Protein AF-A0A6A6NZG0-F1 (afdb_monomer_lite)

Radius of gyration: 42.15 Å; chains: 1; bounding box: 123×70×92 Å

Secondary structure (DSSP, 8-state):
----------------PPP-------------------------GGG--EEE-TTS-EEE-------PPPHHHHHHHHHHHHHHHHHHHHHHHHHHHHHHHHHHHHHHHH-SS--HHHHHHHHHHHHHHHHHHHHHHHHHHHHHHHHHHHHHHHHHHHH--

pLDDT: mean 71.04, std 19.5, range [36.81, 98.25]

Structure (mmCIF, N/CA/C/O backbone):
data_AF-A0A6A6NZG0-F1
#
_entry.id   AF-A0A6A6NZG0-F1
#
loop_
_atom_site.group_PDB
_atom_site.id
_atom_site.type_symbol
_atom_site.label_atom_id
_atom_site.label_alt_id
_atom_site.label_comp_id
_atom_site.label_asym_id
_atom_site.label_entity_id
_atom_site.label_seq_id
_atom_site.pdbx_PDB_ins_code
_atom_site.Cartn_x
_atom_site.Cartn_y
_atom_site.Cartn_z
_atom_site.occupancy
_atom_site.B_iso_or_equiv
_atom_site.auth_seq_id
_atom_site.auth_comp_id
_atom_site.auth_asym_id
_atom_site.auth_atom_id
_atom_site.pdbx_PDB_model_num
ATOM 1 N N . MET A 1 1 ? 62.569 22.334 10.917 1.00 42.88 1 MET A N 1
ATOM 2 C CA . MET A 1 1 ? 61.775 21.136 11.258 1.00 42.88 1 MET A CA 1
ATOM 3 C C . MET A 1 1 ? 61.011 21.430 12.536 1.00 42.88 1 MET A C 1
ATOM 5 O O . MET A 1 1 ? 61.640 21.550 13.576 1.00 42.88 1 MET A O 1
ATOM 9 N N . ALA A 1 2 ? 59.699 21.640 12.446 1.00 41.56 2 ALA A N 1
ATOM 10 C CA . ALA A 1 2 ? 58.832 21.886 13.596 1.00 41.56 2 ALA A CA 1
ATOM 11 C C . ALA A 1 2 ? 57.784 20.769 13.641 1.00 41.56 2 ALA A C 1
ATOM 13 O O . ALA A 1 2 ? 57.005 20.613 12.704 1.00 41.56 2 ALA A O 1
ATOM 14 N N . SER A 1 3 ? 57.841 19.960 14.697 1.00 42.09 3 SER A N 1
ATOM 15 C CA . SER A 1 3 ? 56.864 18.924 15.022 1.00 42.09 3 SER A CA 1
ATOM 16 C C . SER A 1 3 ? 55.848 19.530 15.984 1.00 42.09 3 SER A C 1
ATOM 18 O O . SER A 1 3 ? 56.230 20.003 17.054 1.00 42.09 3 SER A O 1
ATOM 20 N N . ALA A 1 4 ? 54.575 19.544 15.591 1.00 47.50 4 ALA A N 1
ATOM 21 C CA . ALA A 1 4 ? 53.461 19.903 16.454 1.00 47.50 4 ALA A CA 1
ATOM 22 C C . ALA A 1 4 ? 52.505 18.710 16.541 1.00 47.50 4 ALA A C 1
ATOM 24 O O . ALA A 1 4 ? 51.790 18.367 15.601 1.00 47.50 4 ALA A O 1
ATOM 25 N N . THR A 1 5 ? 52.559 18.071 17.701 1.00 47.41 5 THR A N 1
ATOM 26 C CA . THR A 1 5 ? 51.659 17.039 18.205 1.00 47.41 5 THR A CA 1
ATOM 27 C C . THR A 1 5 ? 50.381 17.693 18.732 1.00 47.41 5 THR A C 1
ATOM 29 O O . THR A 1 5 ? 50.491 18.625 19.522 1.00 47.41 5 THR A O 1
ATOM 32 N N . ALA A 1 6 ? 49.205 17.180 18.349 1.00 45.47 6 ALA A N 1
ATOM 33 C CA . ALA A 1 6 ? 48.006 16.972 19.187 1.00 45.47 6 ALA A CA 1
ATOM 34 C C . ALA A 1 6 ? 46.708 17.072 18.366 1.00 45.47 6 ALA A C 1
ATOM 36 O O . ALA A 1 6 ? 46.438 18.068 17.704 1.00 45.47 6 ALA A O 1
ATOM 37 N N . GLY A 1 7 ? 45.872 16.039 18.475 1.00 36.81 7 GLY A N 1
ATOM 38 C CA . GLY A 1 7 ? 44.534 16.006 17.888 1.00 36.81 7 GLY A CA 1
ATOM 39 C C . GLY A 1 7 ? 43.791 14.705 18.185 1.00 36.81 7 GLY A C 1
ATOM 40 O O . GLY A 1 7 ? 43.240 14.096 17.278 1.00 36.81 7 GLY A O 1
ATOM 41 N N . ASN A 1 8 ? 43.815 14.240 19.439 1.00 46.81 8 ASN A N 1
ATOM 42 C CA . ASN A 1 8 ? 42.989 13.116 19.888 1.00 46.81 8 ASN A CA 1
ATOM 43 C C . ASN A 1 8 ? 41.610 13.641 20.299 1.00 46.81 8 ASN A C 1
ATOM 45 O O . ASN A 1 8 ? 41.475 14.303 21.324 1.00 46.81 8 ASN A O 1
ATOM 49 N N . GLY A 1 9 ? 40.585 13.326 19.510 1.00 42.88 9 GLY A N 1
ATOM 50 C CA . GLY A 1 9 ? 39.215 13.747 19.785 1.00 42.88 9 GLY A CA 1
ATOM 51 C C . GLY A 1 9 ? 38.188 12.924 19.019 1.00 42.88 9 GLY A C 1
ATOM 52 O O . GLY A 1 9 ? 37.448 13.468 18.212 1.00 42.88 9 GLY A O 1
ATOM 53 N N . SER A 1 10 ? 38.130 11.611 19.259 1.00 42.72 10 SER A N 1
ATOM 54 C CA . SER A 1 10 ? 37.017 10.778 18.783 1.00 42.72 10 SER A CA 1
ATOM 55 C C . SER A 1 10 ? 36.242 10.228 19.973 1.00 42.72 10 SER A C 1
ATOM 57 O O . SER A 1 10 ? 36.519 9.143 20.489 1.00 42.72 10 SER A O 1
ATOM 59 N N . ALA A 1 11 ? 35.262 11.016 20.414 1.00 50.97 11 ALA A N 1
ATOM 60 C CA . ALA A 1 11 ? 34.250 10.614 21.374 1.00 50.97 11 ALA A CA 1
ATOM 61 C C . ALA A 1 11 ? 33.495 9.380 20.852 1.00 50.97 11 ALA A C 1
ATOM 63 O O . ALA A 1 11 ? 32.843 9.409 19.805 1.00 50.97 11 ALA A O 1
ATOM 64 N N . ARG A 1 12 ? 33.597 8.283 21.606 1.00 46.69 12 ARG A N 1
ATOM 65 C CA . ARG A 1 12 ? 32.813 7.059 21.430 1.00 46.69 12 ARG A CA 1
ATOM 66 C C . ARG A 1 12 ? 31.338 7.404 21.653 1.00 46.69 12 ARG A C 1
ATOM 68 O O . ARG A 1 12 ? 30.916 7.608 22.787 1.00 46.69 12 ARG A O 1
ATOM 75 N N . ARG A 1 13 ? 30.557 7.503 20.574 1.00 51.75 13 ARG A N 1
ATOM 76 C CA . ARG A 1 13 ? 29.093 7.588 20.659 1.00 51.75 13 ARG A CA 1
ATOM 77 C C . ARG A 1 13 ? 28.555 6.242 21.130 1.00 51.75 13 ARG A C 1
ATOM 79 O O . ARG A 1 13 ? 28.762 5.223 20.477 1.00 51.75 13 ARG A O 1
ATOM 86 N N . GLY A 1 14 ? 27.908 6.276 22.291 1.00 43.06 14 GLY A N 1
ATOM 87 C CA . GLY A 1 14 ? 27.245 5.142 22.914 1.00 43.06 14 GLY A CA 1
ATOM 88 C C . GLY A 1 14 ? 26.173 4.542 22.011 1.00 43.06 14 GLY A C 1
ATOM 89 O O . GLY A 1 14 ? 25.340 5.250 21.444 1.00 43.06 14 GLY A O 1
ATOM 90 N N . ALA A 1 15 ? 26.206 3.218 21.906 1.00 43.62 15 ALA A N 1
ATOM 91 C CA . ALA A 1 15 ? 25.109 2.423 21.394 1.00 43.62 15 ALA A CA 1
ATOM 92 C C . ALA A 1 15 ? 23.969 2.452 22.424 1.00 43.62 15 ALA A C 1
ATOM 94 O O . ALA A 1 15 ? 24.097 1.899 23.515 1.00 43.62 15 ALA A O 1
ATOM 95 N N . TYR A 1 16 ? 22.858 3.103 22.086 1.00 42.53 16 TYR A N 1
ATOM 96 C CA . TYR A 1 16 ? 21.597 2.907 22.794 1.00 42.53 16 TYR A CA 1
ATOM 97 C C . TYR A 1 16 ? 20.982 1.589 22.313 1.00 42.53 16 TYR A C 1
ATOM 99 O O . TYR A 1 16 ? 20.458 1.504 21.206 1.00 42.53 16 TYR A O 1
ATOM 107 N N . ALA A 1 17 ? 21.065 0.555 23.147 1.00 46.59 17 ALA A N 1
ATOM 108 C CA . ALA A 1 17 ? 20.253 -0.648 23.016 1.00 46.59 17 ALA A CA 1
ATOM 109 C C . ALA A 1 17 ? 18.913 -0.421 23.746 1.00 46.59 17 ALA A C 1
ATOM 111 O O . ALA A 1 17 ? 18.938 -0.038 24.918 1.00 46.59 17 ALA A O 1
ATOM 112 N N . PRO A 1 18 ? 17.740 -0.644 23.125 1.00 53.59 18 PRO A N 1
ATOM 113 C CA . PRO A 1 18 ? 16.483 -0.589 23.858 1.00 53.59 18 PRO A CA 1
ATOM 114 C C . PRO A 1 18 ? 16.310 -1.855 24.711 1.00 53.59 18 PRO A C 1
ATOM 116 O O . PRO A 1 18 ? 16.220 -2.974 24.202 1.00 53.59 18 PRO A O 1
ATOM 119 N N . ALA A 1 19 ? 16.256 -1.661 26.029 1.00 48.78 19 ALA A N 1
ATOM 120 C CA . ALA A 1 19 ? 15.943 -2.691 27.008 1.00 48.78 19 ALA A CA 1
ATOM 121 C C . ALA A 1 19 ? 14.507 -3.212 26.810 1.00 48.78 19 ALA A C 1
ATOM 123 O O . ALA A 1 19 ? 13.537 -2.460 26.901 1.00 48.78 19 ALA A O 1
ATOM 124 N N . ARG A 1 20 ? 14.360 -4.523 26.585 1.00 46.22 20 ARG A N 1
ATOM 125 C CA . ARG A 1 20 ? 13.070 -5.218 26.675 1.00 46.22 20 ARG A CA 1
ATOM 126 C C . ARG A 1 20 ? 12.703 -5.363 28.151 1.00 46.22 20 ARG A C 1
ATOM 128 O O . ARG A 1 20 ? 13.179 -6.273 28.822 1.00 46.22 20 ARG A O 1
ATOM 135 N N . LYS A 1 21 ? 11.870 -4.462 28.670 1.00 43.97 21 LYS A N 1
ATOM 136 C CA . LYS A 1 21 ? 11.262 -4.619 29.996 1.00 43.97 21 LYS A CA 1
ATOM 137 C C . LYS A 1 21 ? 10.022 -5.503 29.852 1.00 43.97 21 LYS A C 1
ATOM 139 O O . LYS A 1 21 ? 8.970 -5.036 29.430 1.00 43.97 21 LYS A O 1
ATOM 144 N N . ALA A 1 22 ? 10.172 -6.788 30.165 1.00 50.25 22 ALA A N 1
ATOM 145 C CA . ALA A 1 22 ? 9.053 -7.694 30.387 1.00 50.25 22 ALA A CA 1
ATOM 146 C C . ALA A 1 22 ? 8.308 -7.236 31.651 1.00 50.25 22 ALA A C 1
ATOM 148 O O . ALA A 1 22 ? 8.770 -7.445 32.770 1.00 50.25 22 ALA A O 1
ATOM 149 N N . GLY A 1 23 ? 7.193 -6.533 31.463 1.00 39.12 23 GLY A N 1
ATOM 150 C CA . GLY A 1 23 ? 6.255 -6.206 32.528 1.00 39.12 23 GLY A CA 1
ATOM 151 C C . GLY A 1 23 ? 5.199 -7.296 32.617 1.00 39.12 23 GLY A C 1
ATOM 152 O O . GLY A 1 23 ? 4.221 -7.261 31.878 1.00 39.12 23 GLY A O 1
ATOM 153 N N . ILE A 1 24 ? 5.402 -8.256 33.515 1.00 50.59 24 ILE A N 1
ATOM 154 C CA . ILE A 1 24 ? 4.325 -9.104 34.028 1.00 50.59 24 ILE A CA 1
ATOM 155 C C . ILE A 1 24 ? 3.441 -8.172 34.861 1.00 50.59 24 ILE A C 1
ATOM 157 O O . ILE A 1 24 ? 3.807 -7.803 35.976 1.00 50.59 24 ILE A O 1
ATOM 161 N N . MET A 1 25 ? 2.322 -7.712 34.302 1.00 39.72 25 MET A N 1
ATOM 162 C CA . MET A 1 25 ? 1.296 -7.047 35.099 1.00 39.72 25 MET A CA 1
ATOM 163 C C . MET A 1 25 ? 0.379 -8.118 35.678 1.00 39.72 25 MET A C 1
ATOM 165 O O . MET A 1 25 ? -0.396 -8.746 34.962 1.00 39.72 25 MET A O 1
ATOM 169 N N . ASN A 1 26 ? 0.526 -8.323 36.988 1.00 45.94 26 ASN A N 1
ATOM 170 C CA . ASN A 1 26 ? -0.437 -8.994 37.849 1.00 45.94 26 ASN A CA 1
ATOM 171 C C . ASN A 1 26 ? -1.835 -8.405 37.616 1.00 45.94 26 ASN A C 1
ATOM 173 O O . ASN A 1 26 ? -2.053 -7.218 37.859 1.00 45.94 26 ASN A O 1
ATOM 177 N N . ALA A 1 27 ? -2.783 -9.239 37.196 1.00 43.69 27 ALA A N 1
ATOM 178 C CA . ALA A 1 27 ? -4.197 -8.943 37.369 1.00 43.69 27 ALA A CA 1
ATOM 179 C C . ALA A 1 27 ? -4.536 -9.099 38.864 1.00 43.69 27 ALA A C 1
ATOM 181 O O . ALA A 1 27 ? -4.195 -10.136 39.440 1.00 43.69 27 ALA A O 1
ATOM 182 N N . PRO A 1 28 ? -5.189 -8.130 39.528 1.00 53.28 28 PRO A N 1
ATOM 183 C CA . PRO A 1 28 ? -5.786 -8.402 40.823 1.00 53.28 28 PRO A CA 1
ATOM 184 C C . PRO A 1 28 ? -6.990 -9.326 40.608 1.00 53.28 28 PRO A C 1
ATOM 186 O O . PRO A 1 28 ? -7.997 -8.933 40.021 1.00 53.28 28 PRO A O 1
ATOM 189 N N . ALA A 1 29 ? -6.872 -10.569 41.071 1.00 49.28 29 ALA A N 1
ATOM 190 C CA . ALA A 1 29 ? -8.015 -11.448 41.255 1.00 49.28 29 ALA A CA 1
ATOM 191 C C . ALA A 1 29 ? -8.909 -10.833 42.340 1.00 49.28 29 ALA A C 1
ATOM 193 O O . ALA A 1 29 ? -8.598 -10.897 43.528 1.00 49.28 29 ALA A O 1
ATOM 194 N N . VAL A 1 30 ? -10.003 -10.195 41.928 1.00 50.69 30 VAL A N 1
ATOM 195 C CA . VAL A 1 30 ? -11.082 -9.817 42.841 1.00 50.69 30 VAL A CA 1
ATOM 196 C C . VAL A 1 30 ? -11.853 -11.097 43.145 1.00 50.69 30 VAL A C 1
ATOM 198 O O . VAL A 1 30 ? -12.758 -11.486 42.412 1.00 50.69 30 VAL A O 1
ATOM 201 N N . ALA A 1 31 ? -11.442 -11.791 44.204 1.00 52.47 31 ALA A N 1
ATOM 202 C CA . ALA A 1 31 ? -12.256 -12.819 44.828 1.00 52.47 31 ALA A CA 1
ATOM 203 C C . ALA A 1 31 ? -13.435 -12.116 45.518 1.00 52.47 31 ALA A C 1
ATOM 205 O O . ALA A 1 31 ? -13.300 -11.576 46.613 1.00 52.47 31 ALA A O 1
ATOM 206 N N . SER A 1 32 ? -14.574 -12.054 44.830 1.00 41.81 32 SER A N 1
ATOM 207 C CA . SER A 1 32 ? -15.851 -11.696 45.439 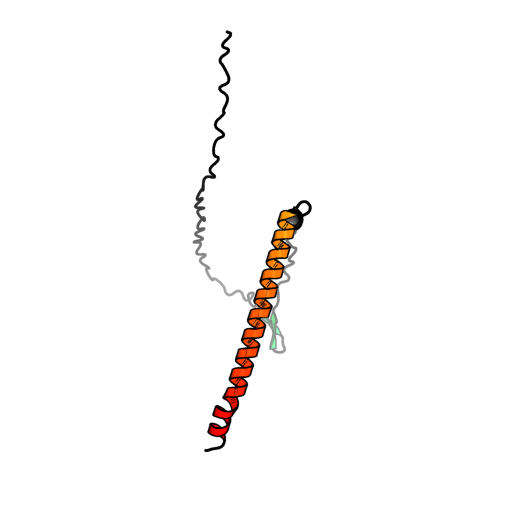1.00 41.81 32 SER A CA 1
ATOM 208 C C . SER A 1 32 ? -16.473 -12.986 45.956 1.00 41.81 32 SER A C 1
ATOM 210 O O . SER A 1 32 ? -17.154 -13.690 45.220 1.00 41.81 32 SER A O 1
ATOM 212 N N . ASP A 1 33 ? -16.160 -13.329 47.203 1.00 51.53 33 ASP A N 1
ATOM 213 C CA . ASP A 1 33 ? -16.825 -14.409 47.928 1.00 51.53 33 ASP A CA 1
ATOM 214 C C . ASP A 1 33 ? -17.768 -13.755 48.942 1.00 51.53 33 ASP A C 1
ATOM 216 O O . ASP A 1 33 ? -17.424 -13.470 50.088 1.00 51.53 33 ASP A O 1
ATOM 220 N N . GLY A 1 34 ? -18.936 -13.363 48.439 1.00 47.22 34 GLY A N 1
ATOM 221 C CA . GLY A 1 34 ? -20.019 -12.775 49.211 1.00 47.22 34 GLY A CA 1
ATOM 222 C C . GLY A 1 34 ? -21.265 -13.622 49.025 1.00 47.22 34 GLY A C 1
ATOM 223 O O . GLY A 1 34 ? -22.123 -13.287 48.215 1.00 47.22 34 GLY A O 1
ATOM 224 N N . ALA A 1 35 ? -21.353 -14.738 49.746 1.00 50.41 35 ALA A N 1
ATOM 225 C CA 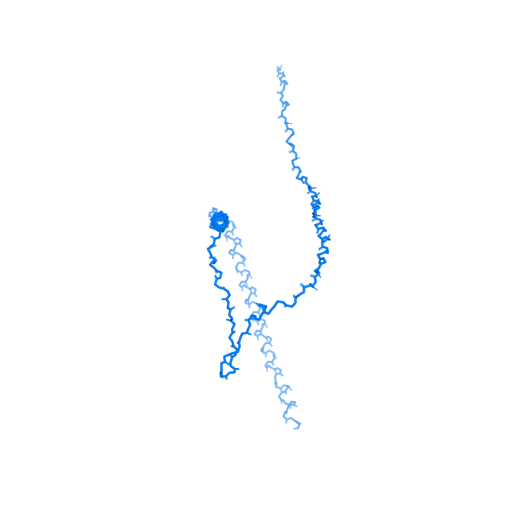. ALA A 1 35 ? -22.579 -15.517 49.829 1.00 50.41 35 ALA A CA 1
ATOM 226 C C . ALA A 1 35 ? -23.633 -14.699 50.594 1.00 50.41 35 ALA A C 1
ATOM 228 O O . ALA A 1 35 ? -23.635 -14.648 51.823 1.00 50.41 35 ALA A O 1
ATOM 229 N N . ALA A 1 36 ? -24.510 -14.015 49.859 1.00 54.28 36 ALA A N 1
ATOM 230 C CA . ALA A 1 36 ? -25.696 -13.392 50.423 1.00 54.28 36 ALA A CA 1
ATOM 231 C C . ALA A 1 36 ? -26.740 -14.485 50.687 1.00 54.28 36 ALA A C 1
ATOM 233 O O . ALA A 1 36 ? -27.401 -14.974 49.771 1.00 54.28 36 ALA A O 1
ATOM 234 N N . THR A 1 37 ? -26.868 -14.896 51.946 1.00 49.16 37 THR A N 1
ATOM 235 C CA . THR A 1 37 ? -27.955 -15.767 52.395 1.00 49.16 37 THR A CA 1
ATOM 236 C C . THR A 1 37 ? -29.265 -14.986 52.313 1.00 49.16 37 THR A C 1
ATOM 238 O O . THR A 1 37 ? -29.526 -14.119 53.145 1.00 49.16 37 THR A O 1
ATOM 241 N N . VAL A 1 38 ? -30.085 -15.267 51.300 1.00 44.62 38 VAL A N 1
ATOM 242 C CA . VAL A 1 38 ? -31.449 -14.734 51.212 1.00 44.62 38 VAL A CA 1
ATOM 243 C C . VAL A 1 38 ? -32.331 -15.571 52.132 1.00 44.62 38 VAL A C 1
ATOM 245 O O . VAL A 1 38 ? -32.646 -16.724 51.839 1.00 44.62 38 VAL A O 1
ATOM 248 N N . ILE A 1 39 ? -32.692 -15.002 53.280 1.00 46.50 39 ILE A N 1
ATOM 249 C CA . ILE A 1 39 ? -33.742 -15.540 54.143 1.00 46.50 39 ILE A CA 1
ATOM 250 C C . ILE A 1 39 ? -35.070 -15.150 53.488 1.00 46.50 39 ILE A C 1
ATOM 252 O O . ILE A 1 39 ? -35.472 -13.992 53.549 1.00 46.50 39 ILE A O 1
ATOM 256 N N . LEU A 1 40 ? -35.722 -16.106 52.824 1.00 46.25 40 LEU A N 1
ATOM 257 C CA . LEU A 1 40 ? -37.082 -15.942 52.312 1.00 46.25 40 LEU A CA 1
ATOM 258 C C . LEU A 1 40 ? -38.052 -16.084 53.485 1.00 46.25 40 LEU A C 1
ATOM 260 O O . LEU A 1 40 ? -38.450 -17.190 53.848 1.00 46.25 40 LEU A O 1
ATOM 264 N N . THR A 1 41 ? -38.400 -14.963 54.105 1.00 47.59 41 THR A N 1
ATOM 265 C CA . THR A 1 41 ? -39.572 -14.886 54.976 1.00 47.59 41 THR A CA 1
ATOM 266 C C . THR A 1 41 ? -40.580 -13.941 54.355 1.00 47.59 41 THR A C 1
ATOM 268 O O . THR A 1 41 ? -40.290 -12.757 54.217 1.00 47.59 41 THR A O 1
ATOM 271 N N . ASN A 1 42 ? -41.758 -14.514 54.113 1.00 41.41 42 ASN A N 1
ATOM 272 C CA . ASN A 1 42 ? -43.041 -13.912 53.768 1.00 41.41 42 ASN A CA 1
ATOM 273 C C . ASN A 1 42 ? -43.310 -13.727 52.270 1.00 41.41 42 ASN A C 1
ATOM 275 O O . ASN A 1 42 ? -42.578 -13.072 51.539 1.00 41.41 42 ASN A O 1
ATOM 279 N N . GLU A 1 43 ? -44.384 -14.393 51.849 1.00 51.47 43 GLU A N 1
ATOM 280 C CA . GLU A 1 43 ? -45.060 -14.252 50.568 1.00 51.47 43 GLU A CA 1
ATOM 281 C C . GLU A 1 43 ? -45.712 -12.863 50.533 1.00 51.47 43 GLU A C 1
ATOM 283 O O . GLU A 1 43 ? -46.805 -12.679 51.067 1.00 51.47 43 GLU A O 1
ATOM 288 N N . ASP A 1 44 ? -45.028 -11.880 49.951 1.00 51.44 44 ASP A N 1
ATOM 289 C CA . ASP A 1 44 ? -45.633 -10.590 49.630 1.00 51.44 44 ASP A CA 1
ATOM 290 C C . ASP A 1 44 ? -46.358 -10.725 48.278 1.00 51.44 44 ASP A C 1
ATOM 292 O O . ASP A 1 44 ? -45.759 -11.034 47.245 1.00 51.44 44 ASP A O 1
ATOM 296 N N . GLU A 1 45 ? -47.674 -10.504 48.275 1.00 54.75 45 GLU A N 1
ATOM 297 C CA . GLU A 1 45 ? -48.542 -10.540 47.083 1.00 54.75 45 GLU A CA 1
ATOM 298 C C . GLU A 1 45 ? -48.184 -9.460 46.032 1.00 54.75 45 GLU A C 1
ATOM 300 O O . GLU A 1 45 ? -48.749 -9.442 44.936 1.00 54.75 45 GLU A O 1
ATOM 305 N N . ASP A 1 46 ? -47.202 -8.605 46.329 1.00 55.66 46 ASP A N 1
ATOM 306 C CA . ASP A 1 46 ? -46.760 -7.470 45.516 1.00 55.66 46 ASP A CA 1
ATOM 307 C C . ASP A 1 46 ? -45.692 -7.825 44.455 1.00 55.66 46 ASP A C 1
ATOM 309 O O . ASP A 1 46 ? -45.373 -6.998 43.599 1.00 55.66 46 ASP A O 1
ATOM 313 N N . ASP A 1 47 ? -45.180 -9.063 44.431 1.00 53.38 47 ASP A N 1
ATOM 314 C CA . ASP A 1 47 ? -44.212 -9.536 43.420 1.00 53.38 47 ASP A CA 1
ATOM 315 C C . ASP A 1 47 ? -44.865 -10.001 42.096 1.00 53.38 47 ASP A C 1
ATOM 317 O O . ASP A 1 47 ? -44.191 -10.488 41.176 1.00 53.38 47 ASP A O 1
ATOM 321 N N . GLN A 1 48 ? -46.186 -9.844 41.938 1.00 58.47 48 GLN A N 1
ATOM 322 C CA . GLN A 1 48 ? -46.881 -10.149 40.683 1.00 58.47 48 GLN A CA 1
ATOM 323 C C . GLN A 1 48 ? -46.634 -9.064 39.624 1.00 58.47 48 GLN A C 1
ATOM 325 O O . GLN A 1 48 ? -47.493 -8.249 39.301 1.00 58.47 48 GLN A O 1
ATOM 330 N N . LEU A 1 49 ? -45.462 -9.139 38.984 1.00 62.75 49 LEU A N 1
ATOM 331 C CA . LEU A 1 49 ? -45.042 -8.322 37.834 1.00 62.75 49 LEU A CA 1
ATOM 332 C C . LEU A 1 49 ? -46.011 -8.390 36.632 1.00 62.75 49 LEU A C 1
ATOM 334 O O . LEU A 1 49 ? -45.898 -7.619 35.675 1.00 62.75 49 LEU A O 1
ATOM 338 N N . VAL A 1 50 ? -46.933 -9.354 36.644 1.00 67.38 50 VAL A N 1
ATOM 339 C CA . VAL A 1 50 ? -47.869 -9.644 35.564 1.00 67.38 50 VAL A CA 1
ATOM 340 C C . VAL A 1 50 ? -49.273 -9.799 36.143 1.00 67.38 50 VAL A C 1
ATOM 342 O O . VAL A 1 50 ? -49.568 -10.800 36.792 1.00 67.38 50 VAL A O 1
ATOM 345 N N . SER A 1 51 ? -50.162 -8.848 35.859 1.00 74.75 51 SER A N 1
ATOM 346 C CA . SER A 1 51 ? -51.578 -8.930 36.228 1.00 74.75 51 SER A CA 1
ATOM 347 C C . SER A 1 51 ? -52.425 -9.402 35.042 1.00 74.75 51 SER A C 1
ATOM 349 O O . SER A 1 51 ? -52.053 -9.242 33.873 1.00 74.75 51 SER A O 1
ATOM 351 N N . ARG A 1 52 ? -53.568 -10.040 35.321 1.00 77.75 52 ARG A N 1
ATOM 352 C CA . ARG A 1 52 ? -54.494 -10.546 34.296 1.00 77.75 52 ARG A CA 1
ATOM 353 C C . ARG A 1 52 ? -55.719 -9.638 34.219 1.00 77.75 52 ARG A C 1
ATOM 355 O O . ARG A 1 52 ? -56.386 -9.428 35.225 1.00 77.75 52 ARG A O 1
ATOM 362 N N . ASP A 1 53 ? -56.016 -9.106 33.033 1.00 76.44 53 ASP A N 1
ATOM 363 C CA . ASP A 1 53 ? -57.225 -8.309 32.812 1.00 76.44 53 ASP A CA 1
ATOM 364 C C . ASP A 1 53 ? -58.494 -9.183 32.907 1.00 76.44 53 ASP A C 1
ATOM 366 O O . ASP A 1 53 ? -58.440 -10.413 32.823 1.00 76.44 53 ASP A O 1
ATOM 370 N N . GLU A 1 54 ? -59.663 -8.557 33.050 1.00 79.12 54 GLU A N 1
ATOM 371 C CA . GLU A 1 54 ? -60.966 -9.245 33.139 1.00 79.12 54 GLU A CA 1
ATOM 372 C C . GLU A 1 54 ? -61.296 -10.100 31.896 1.00 79.12 54 GLU A C 1
ATOM 374 O O . GLU A 1 54 ? -62.205 -10.927 31.915 1.00 79.12 54 GLU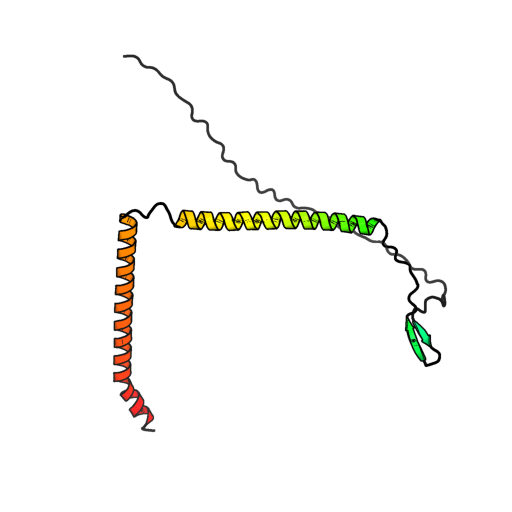 A O 1
ATOM 379 N N . ARG A 1 55 ? -60.548 -9.923 30.800 1.00 79.62 55 ARG A N 1
ATOM 380 C CA . ARG A 1 55 ? -60.659 -10.687 29.546 1.00 79.62 55 ARG A CA 1
ATOM 381 C C . ARG A 1 55 ? -59.602 -11.784 29.438 1.00 79.62 55 ARG A C 1
ATOM 383 O O . ARG A 1 55 ? -59.503 -12.453 28.411 1.00 79.62 55 ARG A O 1
ATOM 390 N N . GLY A 1 56 ? -58.813 -11.978 30.487 1.00 79.19 56 GLY A N 1
ATOM 391 C CA . GLY A 1 56 ? -57.817 -13.021 30.592 1.00 79.19 56 GLY A CA 1
ATOM 392 C C . GLY A 1 56 ? -56.464 -12.716 29.944 1.00 79.19 56 GLY A C 1
ATOM 393 O O . GLY A 1 56 ? -55.666 -13.648 29.839 1.00 79.19 56 GLY A O 1
ATOM 394 N N . ARG A 1 57 ? -56.191 -11.477 29.519 1.00 77.44 57 ARG A N 1
ATOM 395 C CA . ARG A 1 57 ? -54.918 -11.045 28.920 1.00 77.44 57 ARG A CA 1
ATOM 396 C C . ARG A 1 57 ? -53.946 -10.566 29.991 1.00 77.44 57 ARG A C 1
ATOM 398 O O . ARG A 1 57 ? -54.310 -9.806 30.881 1.00 77.44 57 ARG A O 1
ATOM 405 N N . TYR A 1 58 ? -52.700 -11.000 29.867 1.00 80.75 58 TYR A N 1
ATOM 406 C CA . TYR A 1 58 ? -51.617 -10.636 30.772 1.00 80.75 58 TYR A CA 1
ATOM 407 C C . TYR A 1 58 ? -51.062 -9.253 30.416 1.00 80.75 58 TYR A C 1
ATOM 409 O O . TYR A 1 58 ? -50.778 -8.990 29.245 1.00 80.75 58 TYR A O 1
ATOM 417 N N . ARG A 1 59 ? -50.892 -8.381 31.413 1.00 72.38 59 ARG A N 1
ATOM 418 C CA . ARG A 1 59 ? -50.208 -7.090 31.277 1.00 72.38 59 ARG A CA 1
ATOM 419 C C . ARG A 1 59 ? -49.082 -6.992 32.301 1.00 72.38 59 ARG A C 1
ATOM 421 O O . ARG A 1 59 ? -49.254 -7.380 33.451 1.00 72.38 59 ARG A O 1
ATOM 428 N N . ILE A 1 60 ? -47.933 -6.491 31.859 1.00 77.12 60 ILE A N 1
ATOM 429 C CA . ILE A 1 60 ? -46.784 -6.233 32.726 1.00 77.12 60 ILE A CA 1
ATOM 430 C C . ILE A 1 60 ? -46.971 -4.832 33.298 1.00 77.12 60 ILE A C 1
ATOM 432 O O . ILE A 1 60 ? -46.971 -3.852 32.549 1.00 77.12 60 ILE A O 1
ATOM 436 N N . GLU A 1 61 ? -47.176 -4.739 34.606 1.00 62.97 61 GLU A N 1
ATOM 437 C CA . GLU A 1 61 ? -47.271 -3.458 35.300 1.00 62.97 61 GLU A CA 1
ATOM 438 C C . GLU A 1 61 ? -45.851 -3.021 35.643 1.00 62.97 61 GLU A C 1
ATOM 440 O O . GLU A 1 61 ? -45.270 -3.431 36.640 1.00 62.97 61 GLU A O 1
ATOM 445 N N . VAL A 1 62 ? -45.240 -2.243 34.746 1.00 65.56 62 VAL A N 1
ATOM 446 C CA . VAL A 1 62 ? -43.922 -1.666 35.013 1.00 65.56 62 VAL A CA 1
ATOM 447 C C . VAL A 1 62 ? -44.118 -0.584 36.078 1.00 65.56 62 VAL A C 1
ATOM 449 O O . VAL A 1 62 ? -44.865 0.367 35.817 1.00 65.56 62 VAL A O 1
ATOM 452 N N . PRO A 1 63 ? -43.472 -0.687 37.256 1.00 60.16 63 PRO A N 1
ATOM 453 C CA . PRO A 1 63 ? -43.522 0.375 38.248 1.00 60.16 63 PRO A CA 1
ATOM 454 C C . PRO A 1 63 ? -43.055 1.666 37.582 1.00 60.16 63 PRO A C 1
ATOM 456 O O . PRO A 1 63 ? -42.059 1.658 36.854 1.00 60.16 63 PRO A O 1
ATOM 459 N N . ALA A 1 64 ? -43.765 2.773 37.804 1.00 58.78 64 ALA A N 1
ATOM 460 C CA . ALA A 1 64 ? -43.368 4.081 37.297 1.00 58.78 64 ALA A CA 1
ATOM 461 C C . ALA A 1 64 ? -42.118 4.572 38.048 1.00 58.78 64 ALA A C 1
ATOM 463 O O . ALA A 1 64 ? -42.168 5.487 38.866 1.00 58.78 64 ALA A O 1
ATOM 464 N N . VAL A 1 65 ? -40.977 3.936 37.788 1.00 58.56 65 VAL A N 1
ATOM 465 C CA . VAL A 1 65 ? -39.675 4.420 38.213 1.00 58.56 65 VAL A CA 1
ATOM 466 C C . VAL A 1 65 ? -39.378 5.602 37.306 1.00 58.56 65 VAL A C 1
ATOM 468 O O . VAL A 1 65 ? -39.086 5.442 36.121 1.00 58.56 65 VAL A O 1
ATOM 471 N N . SER A 1 66 ? -39.505 6.810 37.851 1.00 54.53 66 SER A N 1
ATOM 472 C CA . SER A 1 66 ? -38.933 8.000 37.231 1.00 54.53 66 SER A CA 1
ATOM 473 C C . SER A 1 66 ? -37.421 7.802 37.201 1.00 54.53 66 SER A C 1
ATOM 475 O O . SER A 1 66 ? -36.718 8.104 38.165 1.00 54.53 66 SER A O 1
ATOM 477 N N . VAL A 1 67 ? -36.918 7.227 36.109 1.00 59.12 67 VAL A N 1
ATOM 478 C CA . VAL A 1 67 ? -35.488 7.172 35.822 1.00 59.12 67 VAL A CA 1
ATOM 479 C C . VAL A 1 67 ? -35.088 8.577 35.383 1.00 59.12 67 VAL A C 1
ATOM 481 O O . VAL A 1 67 ? -34.844 8.839 34.209 1.00 59.12 67 VAL A O 1
ATOM 484 N N . MET A 1 68 ? -35.066 9.523 36.325 1.00 56.59 68 MET A N 1
ATOM 485 C CA . MET A 1 68 ? -34.201 10.679 36.149 1.00 56.59 68 MET A CA 1
ATOM 486 C C . MET A 1 68 ? -32.789 10.107 36.015 1.00 56.59 68 MET A C 1
ATOM 488 O O . MET A 1 68 ? -32.354 9.403 36.934 1.00 56.59 68 MET A O 1
ATOM 492 N N . PRO A 1 69 ? -32.080 10.338 34.894 1.00 56.97 69 PRO A N 1
ATOM 493 C CA . PRO A 1 69 ? -30.696 9.918 34.814 1.00 56.97 69 PRO A CA 1
ATOM 494 C C . PRO A 1 69 ? -29.969 10.595 35.981 1.00 56.97 69 PRO A C 1
ATOM 496 O O . PRO A 1 69 ? -30.100 11.813 36.151 1.00 56.97 69 PRO A O 1
ATOM 499 N N . PRO A 1 70 ? -29.265 9.843 36.843 1.00 59.09 70 PRO A N 1
ATOM 500 C CA . PRO A 1 70 ? -28.507 10.475 37.902 1.00 59.09 70 PRO A CA 1
ATOM 501 C C . PRO A 1 70 ? -27.502 11.419 37.238 1.00 59.09 70 PRO A C 1
ATOM 503 O O . PRO A 1 70 ? -26.912 11.076 36.217 1.00 59.09 70 PRO A O 1
ATOM 506 N N . VAL A 1 71 ? -27.312 12.614 37.802 1.00 61.62 71 VAL A N 1
ATOM 507 C CA . VAL A 1 71 ? -26.423 13.689 37.295 1.00 61.62 71 VAL A CA 1
ATOM 508 C C . VAL A 1 71 ? -24.993 13.186 36.988 1.00 61.62 71 VAL A C 1
ATOM 510 O O . VAL A 1 71 ? -24.229 13.805 36.252 1.00 61.62 71 VAL A O 1
ATOM 513 N N . THR A 1 72 ? -24.626 12.017 37.516 1.00 63.12 72 THR A N 1
ATOM 514 C CA . THR A 1 72 ? -23.391 11.284 37.228 1.00 63.12 72 THR A CA 1
ATOM 515 C C . THR A 1 72 ? -23.325 10.703 35.811 1.00 63.12 72 THR A C 1
ATOM 517 O O . THR A 1 72 ? -22.245 10.692 35.233 1.00 63.12 72 THR A O 1
ATOM 520 N N . VAL A 1 73 ? -24.447 10.290 35.215 1.00 66.62 73 VAL A N 1
ATOM 521 C CA . VAL A 1 73 ? -24.502 9.706 33.861 1.00 66.62 73 VAL A CA 1
ATOM 522 C C . VAL A 1 73 ? -24.198 10.756 32.800 1.00 66.62 73 VAL A C 1
ATOM 524 O O . VAL A 1 73 ? -23.471 10.479 31.853 1.00 66.62 73 VAL A O 1
ATOM 527 N N . GLU A 1 74 ? -24.684 11.988 32.966 1.00 75.69 74 GLU A N 1
ATOM 528 C CA . GLU A 1 74 ? -24.348 13.085 32.04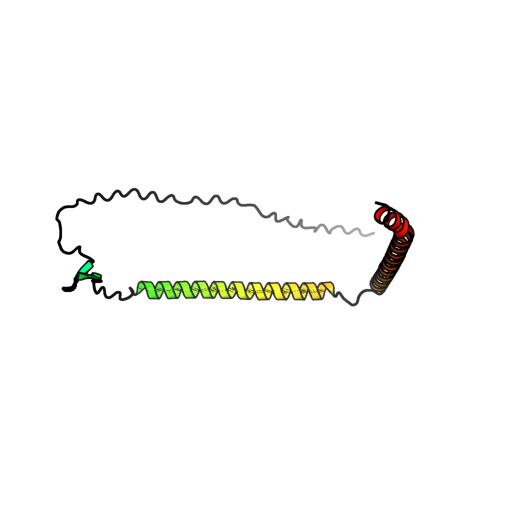7 1.00 75.69 74 GLU A CA 1
ATOM 529 C C . GLU A 1 74 ? -22.846 13.385 32.063 1.00 75.69 74 GLU A C 1
ATOM 531 O O . GLU A 1 74 ? -22.231 13.565 31.012 1.00 75.69 74 GLU A O 1
ATOM 536 N N . ARG A 1 75 ? -22.232 13.358 33.251 1.00 78.44 75 ARG A N 1
ATOM 537 C CA . ARG A 1 75 ? -20.789 13.543 33.413 1.00 78.44 75 ARG A CA 1
ATOM 538 C C . ARG A 1 75 ? -19.982 12.395 32.801 1.00 78.44 75 ARG A C 1
ATOM 540 O O . ARG A 1 75 ? -18.991 12.653 32.127 1.00 78.44 75 ARG A O 1
ATOM 547 N N . GLU A 1 76 ? -20.406 11.151 33.003 1.00 81.06 76 GLU A N 1
ATOM 548 C CA . GLU A 1 76 ? -19.771 9.978 32.389 1.00 81.06 76 GLU A CA 1
ATOM 549 C C . GLU A 1 76 ? -19.861 10.020 30.857 1.00 81.06 76 GLU A C 1
ATOM 551 O O . GLU A 1 76 ? -18.880 9.734 30.172 1.00 81.06 76 GLU A O 1
ATOM 556 N N . LEU A 1 77 ? -21.000 10.455 30.309 1.00 84.69 77 LEU A N 1
ATOM 557 C CA . LEU A 1 77 ? -21.184 10.646 28.869 1.00 84.69 77 LEU A CA 1
ATOM 558 C C . LEU A 1 77 ? -20.295 11.767 28.311 1.00 84.69 77 LEU A C 1
ATOM 560 O O . LEU A 1 77 ? -19.761 11.638 27.207 1.00 84.69 77 LEU A O 1
ATOM 564 N N . GLU A 1 78 ? -20.122 12.863 29.049 1.00 87.62 78 GLU A N 1
ATOM 565 C CA . GLU A 1 78 ? -19.218 13.957 28.674 1.00 87.62 78 GLU A CA 1
ATOM 566 C C . GLU A 1 78 ? -17.753 13.485 28.662 1.00 87.62 78 GLU A C 1
ATOM 568 O O . GLU A 1 78 ? -17.021 13.742 27.701 1.00 87.62 78 GLU A O 1
ATOM 573 N N . ASP A 1 79 ? -17.336 12.737 29.688 1.00 89.44 79 ASP A N 1
ATOM 574 C CA . ASP A 1 79 ? -15.992 12.162 29.787 1.00 89.44 79 ASP A CA 1
ATOM 575 C C . ASP A 1 79 ? -15.724 11.156 28.653 1.00 89.44 79 ASP A C 1
ATOM 577 O O . ASP A 1 79 ? -14.645 11.166 28.047 1.00 89.44 79 ASP A O 1
ATOM 581 N N . GLU A 1 80 ? -16.712 10.334 28.298 1.00 89.06 80 GLU A N 1
ATOM 582 C CA . GLU A 1 80 ? -16.606 9.378 27.195 1.00 89.06 80 GLU A CA 1
ATOM 583 C C . GLU A 1 80 ? -16.522 10.086 25.832 1.00 89.06 80 GLU A C 1
ATOM 585 O O . GLU A 1 80 ? -15.643 9.779 25.023 1.00 89.06 80 GLU A O 1
ATOM 590 N N . ARG A 1 81 ? -17.321 11.138 25.606 1.00 92.94 81 ARG A N 1
ATOM 591 C CA . ARG A 1 81 ? -17.208 11.997 24.409 1.00 92.94 81 ARG A CA 1
ATOM 592 C C . ARG A 1 81 ? -15.841 12.671 24.306 1.00 92.94 81 ARG A C 1
ATOM 594 O O . ARG A 1 81 ? -15.305 12.841 23.207 1.00 92.94 81 ARG A O 1
ATOM 601 N N . GLN A 1 82 ? -15.247 13.073 25.430 1.00 93.12 82 GLN A N 1
ATOM 602 C CA . GLN A 1 82 ? -13.893 13.627 25.434 1.00 93.12 82 GLN A CA 1
ATOM 603 C C . GLN A 1 82 ? -12.839 12.575 25.074 1.00 93.12 82 GLN A C 1
ATOM 605 O O . GLN A 1 82 ? -11.900 12.889 24.334 1.00 93.12 82 GLN A O 1
ATOM 610 N N . ARG A 1 83 ? -12.982 11.335 25.555 1.00 92.81 83 ARG A N 1
ATOM 611 C CA . ARG A 1 83 ? -12.107 10.215 25.168 1.00 92.81 83 ARG A CA 1
ATOM 612 C C . ARG A 1 83 ? -12.224 9.911 23.680 1.00 92.81 83 ARG A C 1
ATOM 614 O O . ARG A 1 83 ? -11.198 9.836 23.003 1.00 92.81 83 ARG A O 1
ATOM 621 N N . GLU A 1 84 ? -13.445 9.839 23.161 1.00 94.31 84 GLU A N 1
ATOM 622 C CA . GLU A 1 84 ? -13.718 9.623 21.739 1.00 94.31 84 GLU A CA 1
ATOM 623 C C . GLU A 1 84 ? -13.069 10.712 20.873 1.00 94.31 84 GLU A C 1
ATOM 625 O O . GLU A 1 84 ? -12.366 10.416 19.906 1.00 94.31 84 GLU A O 1
ATOM 630 N N . ARG A 1 85 ? -13.205 11.989 21.258 1.00 95.88 85 ARG A N 1
ATOM 631 C CA . ARG A 1 85 ? -12.569 13.107 20.541 1.00 95.88 85 ARG A CA 1
ATOM 632 C C . ARG A 1 85 ? -11.050 12.989 20.489 1.00 95.88 85 ARG A C 1
ATOM 634 O O . ARG A 1 85 ? -10.459 13.261 19.443 1.00 95.88 85 ARG A O 1
ATOM 641 N N . ARG A 1 86 ? -10.409 12.589 21.591 1.00 95.00 86 ARG A N 1
ATOM 642 C CA . ARG A 1 86 ? -8.951 12.377 21.628 1.00 95.00 86 ARG A CA 1
ATOM 643 C C . ARG A 1 86 ? -8.543 11.234 20.701 1.00 95.00 86 ARG A C 1
ATOM 645 O O . ARG A 1 86 ? -7.569 11.379 19.967 1.00 95.00 86 ARG A O 1
ATOM 652 N N . LEU A 1 87 ? -9.308 10.144 20.684 1.00 96.06 87 LEU A N 1
ATOM 653 C CA . LEU A 1 87 ? -9.066 9.005 19.798 1.00 96.06 87 LEU A CA 1
ATOM 654 C C . LEU A 1 87 ? -9.238 9.379 18.316 1.00 96.06 87 LEU A C 1
ATOM 656 O O . LEU A 1 87 ? -8.412 9.032 17.477 1.00 96.06 87 LEU A O 1
ATOM 660 N N . LEU A 1 88 ? -10.272 10.151 17.984 1.00 96.19 88 LEU A N 1
ATOM 661 C CA . LEU A 1 88 ? -10.478 10.663 16.62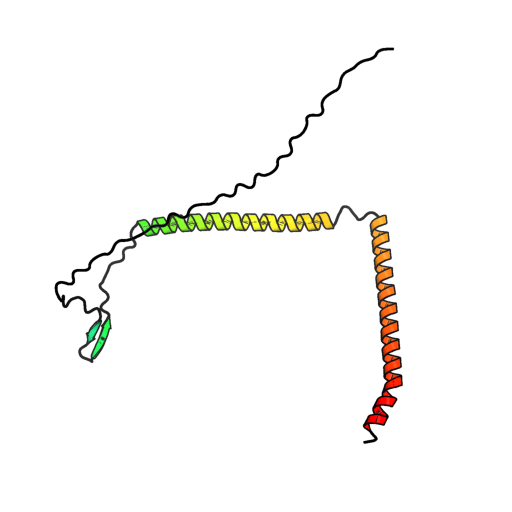8 1.00 96.19 88 LEU A CA 1
ATOM 662 C C . LEU A 1 88 ? -9.325 11.564 16.173 1.00 96.19 88 LEU A C 1
ATOM 664 O O . LEU A 1 88 ? -8.914 11.500 15.015 1.00 96.19 88 LEU A O 1
ATOM 668 N N . GLN A 1 89 ? -8.778 12.390 17.067 1.00 94.62 89 GLN A N 1
ATOM 669 C CA . GLN A 1 89 ? -7.616 13.225 16.756 1.00 94.62 89 GLN A CA 1
ATOM 670 C C . GLN A 1 89 ? -6.360 12.394 16.477 1.00 94.62 89 GLN A C 1
ATOM 672 O O . GLN A 1 89 ? -5.663 12.671 15.500 1.00 94.62 89 GLN A O 1
ATOM 677 N N . THR A 1 90 ? -6.072 11.372 17.289 1.00 95.38 90 THR A N 1
ATOM 678 C CA . THR A 1 90 ? -4.908 10.503 17.051 1.00 95.38 90 THR A CA 1
ATOM 679 C C . THR A 1 90 ? -5.059 9.714 15.757 1.00 95.38 90 THR A C 1
ATOM 681 O O . THR A 1 90 ? -4.094 9.598 15.004 1.00 95.38 90 THR A O 1
ATOM 684 N N . TYR A 1 91 ? -6.270 9.243 15.454 1.00 92.75 91 TYR A N 1
ATOM 685 C CA . TYR A 1 91 ? -6.548 8.521 14.218 1.00 92.75 91 TYR A CA 1
ATOM 686 C C . TYR A 1 91 ? -6.386 9.405 12.975 1.00 92.75 91 TYR A C 1
ATOM 688 O O . TYR A 1 91 ? -5.728 9.003 12.018 1.00 92.75 91 TYR A O 1
ATOM 696 N N . ARG A 1 92 ? -6.907 10.640 13.004 1.00 95.50 92 ARG A N 1
ATOM 697 C CA . ARG A 1 92 ? -6.711 11.619 11.917 1.00 95.50 92 ARG A CA 1
ATOM 698 C C . ARG A 1 92 ? -5.235 11.909 11.679 1.00 95.50 92 ARG A C 1
ATOM 700 O O . ARG A 1 92 ? -4.774 11.803 10.552 1.00 95.50 92 ARG A O 1
ATOM 707 N N . ARG A 1 93 ? -4.483 12.166 12.752 1.00 95.06 93 ARG A N 1
ATOM 708 C CA . ARG A 1 93 ? -3.039 12.393 12.662 1.00 95.06 93 ARG A CA 1
ATOM 709 C C . ARG A 1 93 ? -2.307 11.197 12.055 1.00 95.06 93 ARG A C 1
ATOM 711 O O . ARG A 1 93 ? -1.441 11.382 11.211 1.00 95.06 93 ARG A O 1
ATOM 718 N N . HIS A 1 94 ? -2.668 9.977 12.449 1.00 94.56 94 HIS A N 1
ATOM 719 C CA . HIS A 1 94 ? -2.079 8.772 11.872 1.00 94.56 94 HIS A CA 1
ATOM 720 C C . HIS A 1 94 ? -2.375 8.660 10.370 1.00 94.56 94 HIS A C 1
ATOM 722 O O . HIS A 1 94 ? -1.493 8.301 9.595 1.00 94.56 94 HIS A O 1
ATOM 728 N N . LEU A 1 95 ? -3.595 8.984 9.933 1.00 93.12 95 LEU A N 1
ATOM 729 C CA . LEU A 1 95 ? -3.925 9.020 8.507 1.00 93.12 95 LEU A CA 1
ATOM 730 C C . LEU A 1 95 ? -3.080 10.060 7.764 1.00 93.12 95 LEU A C 1
ATOM 732 O O . LEU A 1 95 ? -2.480 9.728 6.741 1.00 93.12 95 LEU A O 1
ATOM 736 N N . ASP A 1 96 ? -2.946 11.266 8.306 1.00 94.00 96 ASP A N 1
ATOM 737 C CA . ASP A 1 96 ? -2.095 12.305 7.723 1.00 94.00 96 ASP A CA 1
ATOM 738 C C . ASP A 1 96 ? -0.638 11.825 7.615 1.00 94.00 96 ASP A C 1
ATOM 740 O O . ASP A 1 96 ? -0.038 11.895 6.545 1.00 94.00 96 ASP A O 1
ATOM 744 N N . ASP A 1 97 ? -0.092 11.213 8.666 1.00 92.56 97 ASP A N 1
ATOM 745 C CA . ASP A 1 97 ? 1.269 10.668 8.661 1.00 92.56 97 ASP A CA 1
ATOM 746 C C . ASP A 1 97 ? 1.438 9.551 7.615 1.00 92.56 97 ASP A C 1
ATOM 748 O O . ASP A 1 97 ? 2.429 9.525 6.881 1.00 92.56 97 ASP A O 1
ATOM 752 N N . THR A 1 98 ? 0.459 8.647 7.485 1.00 90.94 98 THR A N 1
ATOM 753 C CA . THR A 1 98 ? 0.502 7.580 6.469 1.00 90.94 98 THR A CA 1
ATOM 754 C C . THR A 1 98 ? 0.419 8.126 5.048 1.00 90.94 98 THR A C 1
ATOM 756 O O . THR A 1 98 ? 1.173 7.691 4.177 1.00 90.94 98 THR A O 1
ATOM 759 N N . THR A 1 99 ? -0.445 9.111 4.801 1.00 90.81 99 THR A N 1
ATOM 760 C CA . THR A 1 99 ? -0.566 9.746 3.483 1.00 90.81 99 THR A CA 1
ATOM 761 C C . THR A 1 99 ? 0.713 10.506 3.139 1.00 90.81 99 THR A C 1
ATOM 763 O O . THR A 1 99 ? 1.256 10.336 2.044 1.00 90.81 99 THR A O 1
ATOM 766 N N . HIS A 1 100 ? 1.283 11.252 4.089 1.00 88.38 100 HIS A N 1
ATOM 767 C CA . HIS A 1 100 ? 2.575 11.911 3.932 1.00 88.38 100 HIS A CA 1
ATOM 768 C C . HIS A 1 100 ? 3.708 10.915 3.666 1.00 88.38 100 HIS A C 1
ATOM 770 O O . HIS A 1 100 ? 4.529 11.161 2.780 1.00 88.38 100 HIS A O 1
ATOM 776 N N . ALA A 1 101 ? 3.739 9.774 4.358 1.00 86.19 101 ALA A N 1
ATOM 777 C CA . ALA A 1 101 ? 4.729 8.724 4.135 1.00 86.19 101 ALA A CA 1
ATOM 778 C C . ALA A 1 101 ? 4.604 8.093 2.737 1.00 86.19 101 ALA A C 1
ATOM 780 O O . ALA A 1 101 ? 5.614 7.891 2.059 1.00 86.19 101 ALA A O 1
ATOM 781 N N . LEU A 1 102 ? 3.380 7.843 2.262 1.00 85.38 102 LEU A N 1
ATOM 782 C CA . LEU A 1 102 ? 3.126 7.354 0.903 1.00 85.38 102 LEU A CA 1
ATOM 783 C C . LEU A 1 102 ? 3.574 8.370 -0.152 1.00 85.38 102 LEU A C 1
ATOM 785 O O . LEU A 1 102 ? 4.267 8.009 -1.104 1.00 85.38 102 LEU A O 1
ATOM 789 N N . HIS A 1 103 ? 3.253 9.652 0.031 1.00 83.31 103 HIS A N 1
ATOM 790 C CA . HIS A 1 103 ? 3.705 10.713 -0.868 1.00 83.31 103 HIS A CA 1
ATOM 791 C C . HIS A 1 103 ? 5.229 10.887 -0.851 1.00 83.31 103 HIS A C 1
ATOM 793 O O . HIS A 1 103 ? 5.834 11.064 -1.911 1.00 83.31 103 HIS A O 1
ATOM 799 N N . ALA A 1 104 ? 5.867 10.797 0.317 1.00 80.25 104 ALA A N 1
ATOM 800 C CA . ALA A 1 104 ? 7.319 10.841 0.454 1.00 80.25 104 ALA A CA 1
ATOM 801 C C . ALA A 1 104 ? 7.986 9.638 -0.229 1.00 80.25 104 ALA A C 1
ATOM 803 O O . ALA A 1 104 ? 8.968 9.819 -0.947 1.00 80.25 104 ALA A O 1
ATOM 804 N N . SER A 1 105 ? 7.412 8.440 -0.088 1.00 77.00 105 SER A N 1
ATOM 805 C CA . SER A 1 105 ? 7.846 7.222 -0.781 1.00 77.00 105 SER A CA 1
ATOM 806 C C . SER A 1 105 ? 7.704 7.353 -2.300 1.00 77.00 105 SER A C 1
ATOM 808 O O . SER A 1 105 ? 8.660 7.113 -3.035 1.00 77.00 105 SER A O 1
ATOM 810 N N . HIS A 1 106 ? 6.566 7.849 -2.795 1.00 73.50 106 HIS A N 1
ATOM 811 C CA . HIS A 1 106 ? 6.374 8.119 -4.220 1.00 73.50 106 HIS A CA 1
ATOM 812 C C . HIS A 1 106 ? 7.365 9.161 -4.750 1.00 73.50 106 HIS A C 1
ATOM 814 O O . HIS A 1 106 ? 7.947 8.972 -5.820 1.00 73.50 106 HIS A O 1
ATOM 820 N N . ARG A 1 107 ? 7.605 10.240 -4.000 1.00 69.44 107 ARG A N 1
ATOM 821 C CA . ARG A 1 107 ? 8.595 11.264 -4.354 1.00 69.44 107 ARG A CA 1
ATOM 822 C C . ARG A 1 107 ? 10.018 10.695 -4.358 1.00 69.44 107 ARG A C 1
ATOM 824 O O . ARG A 1 107 ? 10.771 10.989 -5.280 1.00 69.44 107 ARG A O 1
ATOM 831 N N . ALA A 1 108 ? 10.367 9.845 -3.394 1.00 65.06 108 ALA A N 1
ATOM 832 C CA . ALA A 1 108 ? 11.657 9.160 -3.334 1.00 65.06 108 ALA A CA 1
ATOM 833 C C . ALA A 1 108 ? 11.829 8.143 -4.477 1.00 65.06 108 ALA A C 1
ATOM 835 O O . ALA A 1 108 ? 12.892 8.086 -5.090 1.00 65.06 108 ALA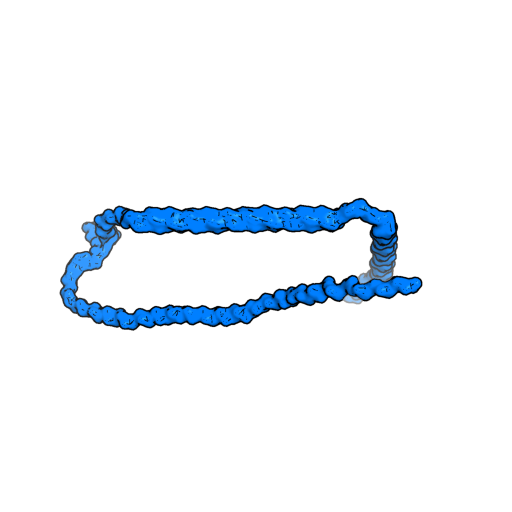 A O 1
ATOM 836 N N . SER A 1 109 ? 10.770 7.406 -4.831 1.00 64.69 109 SER A N 1
ATOM 837 C CA . SER A 1 109 ? 10.761 6.454 -5.953 1.00 64.69 109 SER A CA 1
ATOM 838 C C . SER A 1 109 ? 10.911 7.132 -7.317 1.00 64.69 109 SER A C 1
ATOM 840 O O . SER A 1 109 ? 11.421 6.529 -8.262 1.00 64.69 109 SER A O 1
ATOM 842 N N . ARG A 1 110 ? 10.496 8.402 -7.419 1.00 63.06 110 ARG A N 1
ATOM 843 C CA . ARG A 1 110 ? 10.664 9.205 -8.630 1.00 63.06 110 ARG A CA 1
ATOM 844 C C . ARG A 1 110 ? 12.080 9.739 -8.811 1.00 63.06 110 ARG A C 1
ATOM 846 O O . ARG A 1 110 ? 12.418 10.026 -9.953 1.00 63.06 110 ARG A O 1
ATOM 853 N N . GLY A 1 111 ? 12.895 9.792 -7.750 1.00 57.81 111 GLY A N 1
ATOM 854 C CA . GLY A 1 111 ? 14.288 10.248 -7.784 1.00 57.81 111 GLY A CA 1
ATOM 855 C C . GLY A 1 111 ? 14.486 11.647 -8.404 1.00 57.81 111 GLY A C 1
ATOM 856 O O . GLY A 1 111 ? 13.577 12.224 -9.000 1.00 57.81 111 GLY A O 1
ATOM 857 N N . PRO A 1 112 ? 15.681 12.246 -8.297 1.00 56.97 112 PRO A N 1
ATOM 858 C CA . PRO A 1 112 ? 16.083 13.239 -9.289 1.00 56.97 112 PRO A CA 1
ATOM 859 C C . PRO A 1 112 ? 16.148 12.521 -10.648 1.00 56.97 112 PRO A C 1
ATOM 861 O O . PRO A 1 112 ? 16.515 11.345 -10.673 1.00 56.97 112 PRO A O 1
ATOM 864 N N . ALA A 1 113 ? 15.750 13.194 -11.738 1.00 58.81 113 ALA A N 1
ATOM 865 C CA . ALA A 1 113 ? 15.689 12.661 -13.106 1.00 58.81 113 ALA A CA 1
ATOM 866 C C . ALA A 1 113 ? 16.696 11.519 -13.331 1.00 58.81 113 ALA A C 1
ATOM 868 O O . ALA A 1 113 ? 17.902 11.711 -13.158 1.00 58.81 113 ALA A O 1
ATOM 869 N N . SER A 1 114 ? 16.182 10.317 -13.617 1.00 60.94 114 SER A N 1
ATOM 870 C CA . SER A 1 114 ? 16.978 9.092 -13.687 1.00 60.94 114 SER A CA 1
ATOM 871 C C . SER A 1 114 ? 18.240 9.327 -14.506 1.00 60.94 114 SER A C 1
ATOM 873 O O . SER A 1 114 ? 18.150 9.733 -15.661 1.00 60.94 114 SER A O 1
ATOM 875 N N . SER A 1 115 ? 19.408 9.077 -13.909 1.00 70.31 115 SER A N 1
ATOM 876 C CA . SER A 1 115 ? 20.697 9.147 -14.603 1.00 70.31 115 SER A CA 1
ATOM 877 C C . SER A 1 115 ? 20.594 8.479 -15.986 1.00 70.31 115 SER A C 1
ATOM 879 O O . SER A 1 115 ? 20.025 7.383 -16.060 1.00 70.31 115 SER A O 1
ATOM 881 N N . PRO A 1 116 ? 21.176 9.051 -17.060 1.00 76.75 116 PRO A N 1
ATOM 882 C CA . PRO A 1 116 ? 21.122 8.469 -18.406 1.00 76.75 116 PRO A CA 1
ATOM 883 C C . PRO A 1 116 ? 21.520 6.986 -18.435 1.00 76.75 116 PRO A C 1
ATOM 885 O O . PRO A 1 116 ? 20.939 6.177 -19.153 1.00 76.75 116 PRO A O 1
ATOM 888 N N . ARG A 1 117 ? 22.456 6.581 -17.566 1.00 76.69 117 ARG A N 1
ATOM 889 C CA . ARG A 1 117 ? 22.881 5.185 -17.399 1.00 76.69 117 ARG A CA 1
ATOM 890 C C . ARG A 1 117 ? 21.763 4.268 -16.882 1.00 76.69 117 ARG A C 1
ATOM 892 O O . ARG A 1 117 ? 21.654 3.130 -17.332 1.00 76.69 117 ARG A O 1
ATOM 899 N N . ALA A 1 118 ? 20.945 4.747 -15.947 1.00 78.31 118 ALA A N 1
ATOM 900 C CA . ALA A 1 118 ? 19.801 4.006 -15.417 1.00 78.31 118 ALA A CA 1
ATOM 901 C C . ALA A 1 118 ? 18.677 3.897 -16.456 1.00 78.31 118 ALA A C 1
ATOM 903 O O . ALA A 1 118 ? 18.029 2.856 -16.554 1.00 78.31 118 ALA A O 1
ATOM 904 N N . GLU A 1 119 ? 18.479 4.933 -17.270 1.00 82.88 119 GLU A N 1
ATOM 905 C CA . GLU A 1 119 ? 17.510 4.904 -18.363 1.00 82.88 119 GLU A CA 1
ATOM 906 C C . GLU A 1 119 ? 17.933 3.936 -19.477 1.00 82.88 119 GLU A C 1
ATOM 908 O O . GLU A 1 119 ? 17.130 3.111 -19.910 1.00 82.88 119 GLU A O 1
ATOM 913 N N . HIS A 1 120 ? 19.210 3.937 -19.872 1.00 87.50 120 HIS A N 1
ATOM 914 C CA . HIS A 1 120 ? 19.745 2.951 -20.815 1.00 87.50 120 HIS A CA 1
ATOM 915 C C . HIS A 1 120 ? 19.613 1.512 -20.302 1.00 87.50 120 HIS A C 1
ATOM 917 O O . HIS A 1 120 ? 19.237 0.624 -21.067 1.00 87.50 120 HIS A O 1
ATOM 923 N N . ALA A 1 121 ? 19.873 1.273 -19.013 1.00 88.19 121 ALA A N 1
ATOM 924 C CA . ALA A 1 121 ? 19.683 -0.044 -18.409 1.00 88.19 121 ALA A CA 1
ATOM 925 C C . ALA A 1 121 ? 18.209 -0.485 -18.447 1.00 88.19 121 ALA A C 1
ATOM 927 O O . ALA A 1 121 ? 17.924 -1.622 -18.814 1.00 88.19 121 ALA A O 1
ATOM 928 N N . ARG A 1 122 ? 17.269 0.422 -18.146 1.00 88.38 122 ARG A N 1
ATOM 929 C CA . ARG A 1 122 ? 15.825 0.151 -18.251 1.00 88.38 122 ARG A CA 1
ATOM 930 C C . ARG A 1 122 ? 15.410 -0.164 -19.684 1.00 88.38 122 ARG A C 1
ATOM 932 O O . ARG A 1 122 ? 14.752 -1.173 -19.901 1.00 88.38 122 ARG A O 1
ATOM 939 N N . ARG A 1 123 ? 15.843 0.640 -20.660 1.00 91.94 123 ARG A N 1
ATOM 940 C CA . ARG A 1 123 ? 15.562 0.394 -22.085 1.00 91.94 123 ARG A CA 1
ATOM 941 C C . ARG A 1 123 ? 16.104 -0.962 -22.538 1.00 91.94 123 ARG A C 1
ATOM 943 O O . ARG A 1 123 ? 15.394 -1.705 -23.202 1.00 91.94 123 ARG A O 1
ATOM 950 N N . ARG A 1 124 ? 17.323 -1.330 -22.123 1.00 95.75 124 ARG A N 1
ATOM 951 C CA . ARG A 1 124 ? 17.893 -2.656 -22.412 1.00 95.75 124 ARG A CA 1
ATOM 952 C C . ARG A 1 124 ? 17.037 -3.784 -21.829 1.00 95.75 124 ARG A C 1
ATOM 954 O O . ARG A 1 124 ? 16.796 -4.761 -22.527 1.00 95.75 124 ARG A O 1
ATOM 961 N N . LEU A 1 125 ? 16.588 -3.656 -20.580 1.00 95.50 125 LEU A N 1
ATOM 962 C CA . LEU A 1 125 ? 15.741 -4.669 -19.945 1.00 95.50 125 LEU A CA 1
ATOM 963 C C . LEU A 1 125 ? 14.384 -4.803 -20.645 1.00 95.50 125 LEU A C 1
ATOM 965 O O . LEU A 1 125 ? 13.930 -5.922 -20.848 1.00 95.50 125 LEU A O 1
ATOM 969 N N . VAL A 1 126 ? 13.768 -3.693 -21.064 1.00 96.62 126 VAL A N 1
ATOM 970 C CA . VAL A 1 126 ? 12.512 -3.719 -21.835 1.00 96.62 126 VAL A CA 1
ATOM 971 C C . VAL A 1 126 ? 12.692 -4.505 -23.135 1.00 96.62 126 VAL A C 1
ATOM 973 O O . VAL A 1 126 ? 11.949 -5.453 -23.366 1.00 96.62 126 VAL A O 1
ATOM 976 N N . MET A 1 127 ? 13.745 -4.214 -23.906 1.00 96.56 127 MET A N 1
ATOM 977 C CA . MET A 1 127 ? 14.044 -4.954 -25.140 1.00 96.56 127 MET A CA 1
ATOM 978 C C . MET A 1 127 ? 14.271 -6.454 -24.889 1.00 96.56 127 MET A C 1
ATOM 980 O O . MET A 1 127 ? 13.848 -7.288 -25.682 1.00 96.56 127 MET A O 1
ATOM 984 N N . GLN A 1 128 ? 14.935 -6.820 -23.785 1.00 97.06 128 GLN A N 1
ATOM 985 C CA . GLN A 1 128 ? 15.153 -8.228 -23.428 1.00 97.06 128 GLN A CA 1
ATOM 986 C C . GLN A 1 128 ? 13.848 -8.948 -23.078 1.00 97.06 128 GLN A C 1
ATOM 988 O O . GLN A 1 128 ? 13.666 -10.103 -23.456 1.00 97.06 128 GLN A O 1
ATOM 993 N N . VAL A 1 129 ? 12.941 -8.275 -22.368 1.00 97.69 129 VAL A N 1
ATOM 994 C CA . VAL A 1 129 ? 11.629 -8.832 -22.016 1.00 97.69 129 VAL A CA 1
ATOM 995 C C . VAL A 1 129 ? 10.760 -9.004 -23.259 1.00 97.69 129 VAL A C 1
ATOM 997 O O . VAL A 1 129 ? 10.116 -10.040 -23.402 1.00 97.69 129 VAL A O 1
ATOM 1000 N N . GLU A 1 130 ? 10.765 -8.032 -24.170 1.00 97.81 130 GLU A N 1
ATOM 1001 C CA . GLU A 1 130 ? 10.029 -8.118 -25.436 1.00 97.81 130 GLU A CA 1
ATOM 1002 C C . GLU A 1 130 ? 10.551 -9.263 -26.311 1.00 97.81 130 GLU A C 1
ATOM 1004 O O . GLU A 1 130 ? 9.768 -10.120 -26.714 1.00 97.81 130 GLU A O 1
ATOM 1009 N N . ALA A 1 131 ? 11.871 -9.376 -26.483 1.00 96.75 131 ALA A N 1
ATOM 1010 C CA . ALA A 1 131 ? 12.478 -10.477 -27.231 1.00 96.75 131 ALA A CA 1
ATOM 1011 C C . ALA A 1 131 ? 12.173 -11.856 -26.611 1.00 96.75 131 ALA A C 1
ATOM 1013 O O . ALA A 1 131 ? 11.882 -12.827 -27.316 1.00 96.75 131 ALA A O 1
ATOM 1014 N N . LEU A 1 132 ? 12.193 -11.962 -25.276 1.00 98.19 132 LEU A N 1
ATOM 1015 C CA . LEU A 1 132 ? 11.825 -13.203 -24.594 1.00 98.19 132 LEU A CA 1
ATOM 1016 C C . LEU A 1 132 ? 10.345 -13.535 -24.818 1.00 98.19 132 LEU A C 1
ATOM 1018 O O . LEU A 1 132 ? 10.004 -14.681 -25.098 1.00 98.19 132 LEU A O 1
ATOM 1022 N N . ARG A 1 133 ? 9.464 -12.537 -24.736 1.00 98.25 133 ARG A N 1
ATOM 1023 C CA . ARG A 1 133 ? 8.030 -12.712 -24.969 1.00 98.25 133 ARG A CA 1
ATOM 1024 C C . ARG A 1 133 ? 7.744 -13.188 -26.393 1.00 98.25 133 ARG A C 1
ATOM 1026 O O . ARG A 1 133 ? 6.925 -14.086 -26.565 1.00 98.25 133 ARG A O 1
ATOM 1033 N N . GLU A 1 134 ? 8.413 -12.618 -27.389 1.00 97.88 134 GLU A N 1
ATOM 1034 C CA . GLU A 1 134 ? 8.268 -13.024 -28.790 1.00 97.88 134 GLU A CA 1
ATOM 1035 C C . GLU A 1 134 ? 8.767 -14.450 -29.026 1.00 97.88 134 GLU A C 1
ATOM 1037 O O . GLU A 1 134 ? 8.064 -15.245 -29.647 1.00 97.88 134 GLU A O 1
ATOM 1042 N N . SER A 1 135 ? 9.918 -14.824 -28.459 1.00 97.62 135 SER A N 1
ATOM 1043 C CA . SER A 1 135 ? 10.428 -16.196 -28.597 1.00 97.62 135 SER A CA 1
ATOM 1044 C C . SER A 1 135 ? 9.526 -17.235 -27.919 1.00 97.62 135 SER A C 1
ATOM 1046 O O . SER A 1 135 ? 9.291 -18.306 -28.478 1.00 97.62 135 SER A O 1
ATOM 1048 N N . LEU A 1 136 ? 8.960 -16.914 -26.749 1.00 97.56 136 LEU A N 1
ATOM 1049 C CA . LEU A 1 136 ? 7.974 -17.770 -26.089 1.00 97.56 136 LEU A CA 1
ATOM 1050 C C . LEU A 1 136 ? 6.692 -17.894 -26.912 1.00 97.56 136 LEU A C 1
ATOM 1052 O O . LEU A 1 136 ? 6.161 -18.994 -27.035 1.00 97.56 136 LEU A O 1
ATOM 1056 N N . ARG A 1 137 ? 6.212 -16.795 -27.501 1.00 97.62 137 ARG A N 1
ATOM 1057 C CA . ARG A 1 137 ? 5.027 -16.812 -28.359 1.00 97.62 137 ARG A CA 1
ATOM 1058 C C . ARG A 1 137 ? 5.233 -17.695 -29.589 1.00 97.62 137 ARG A C 1
ATOM 1060 O O . ARG A 1 137 ? 4.409 -18.567 -29.827 1.00 97.62 137 ARG A O 1
ATOM 1067 N N . ALA A 1 138 ? 6.345 -17.523 -30.301 1.00 97.00 138 ALA A N 1
ATOM 1068 C CA . ALA A 1 138 ? 6.666 -18.334 -31.473 1.00 97.00 138 ALA A CA 1
ATOM 1069 C C . ALA A 1 138 ? 6.780 -19.825 -31.120 1.00 97.00 138 ALA A C 1
ATOM 1071 O O . ALA A 1 138 ? 6.291 -20.683 -31.846 1.00 97.00 138 ALA A O 1
ATOM 1072 N N . ARG A 1 139 ? 7.376 -20.144 -29.963 1.00 97.25 139 ARG A N 1
ATOM 1073 C CA . ARG A 1 139 ? 7.458 -21.527 -29.482 1.00 97.25 139 ARG A CA 1
ATOM 1074 C C . ARG A 1 139 ? 6.082 -22.115 -29.178 1.00 97.25 139 ARG A C 1
ATOM 1076 O O . ARG A 1 139 ? 5.853 -23.275 -29.495 1.00 97.25 139 ARG A O 1
ATOM 1083 N N . LEU A 1 140 ? 5.191 -21.339 -28.562 1.00 96.94 140 LEU A N 1
ATOM 1084 C CA . LEU A 1 140 ? 3.823 -21.779 -28.292 1.00 96.94 140 LEU A CA 1
ATOM 1085 C C . LEU A 1 140 ? 3.042 -22.002 -29.591 1.00 96.94 140 LEU A C 1
ATOM 1087 O O . LEU A 1 140 ? 2.385 -23.029 -29.724 1.00 96.94 140 LEU A O 1
ATOM 1091 N N . GLU A 1 141 ? 3.151 -21.089 -30.555 1.00 96.31 141 GLU A N 1
ATOM 1092 C CA . GLU A 1 141 ? 2.522 -21.232 -31.874 1.00 96.31 141 GLU A CA 1
ATOM 1093 C C . GLU A 1 141 ? 3.028 -22.493 -32.592 1.00 96.31 141 GLU A C 1
ATOM 1095 O O . GLU A 1 141 ? 2.214 -23.300 -33.029 1.00 96.31 141 GLU A O 1
ATOM 1100 N N . ALA A 1 142 ? 4.340 -22.750 -32.575 1.00 94.25 142 ALA A N 1
ATOM 1101 C CA . ALA A 1 142 ? 4.909 -23.981 -33.122 1.00 94.25 142 ALA A CA 1
ATOM 1102 C C . ALA A 1 142 ? 4.374 -25.241 -32.419 1.00 94.25 142 ALA A C 1
ATOM 1104 O O . ALA A 1 142 ? 4.044 -26.216 -33.081 1.00 94.25 142 ALA A O 1
ATOM 1105 N N . THR A 1 143 ? 4.235 -25.234 -31.085 1.00 94.88 143 THR A N 1
ATOM 1106 C CA . THR A 1 143 ? 3.655 -26.391 -30.375 1.00 94.88 143 THR A CA 1
ATOM 1107 C C . THR A 1 143 ? 2.177 -26.606 -30.693 1.00 94.88 143 THR A C 1
ATOM 1109 O O . THR A 1 143 ? 1.712 -27.742 -30.693 1.00 94.88 143 THR A O 1
ATOM 1112 N N . VAL A 1 144 ? 1.425 -25.535 -30.960 1.00 94.50 144 VAL A N 1
ATOM 1113 C CA . VAL A 1 144 ? 0.026 -25.642 -31.391 1.00 94.50 144 VAL A CA 1
ATOM 1114 C C . VAL A 1 144 ? -0.047 -26.234 -32.793 1.00 94.50 144 VAL A C 1
ATOM 1116 O O . VAL A 1 144 ? -0.872 -27.110 -33.022 1.00 94.50 144 VAL A O 1
ATOM 1119 N N . GLU A 1 145 ? 0.830 -25.808 -33.701 1.00 90.50 145 GLU A N 1
ATOM 1120 C CA . GLU A 1 145 ? 0.902 -26.350 -35.060 1.00 90.50 145 GLU A CA 1
ATOM 1121 C C . GLU A 1 145 ? 1.246 -27.844 -35.047 1.00 90.50 145 GLU A C 1
ATOM 1123 O O . GLU A 1 145 ? 0.516 -28.627 -35.644 1.00 90.50 145 GLU A O 1
ATOM 1128 N N . THR A 1 146 ? 2.237 -28.275 -34.256 1.00 90.94 146 THR A N 1
ATOM 1129 C CA . THR A 1 146 ? 2.557 -29.709 -34.123 1.00 90.94 146 THR A CA 1
ATOM 1130 C C . THR A 1 146 ? 1.401 -30.519 -33.536 1.00 90.94 146 THR A C 1
ATOM 1132 O O . THR A 1 146 ? 1.156 -31.643 -33.948 1.00 90.94 146 THR A O 1
ATOM 1135 N N . LEU A 1 147 ? 0.653 -29.954 -32.581 1.00 88.38 147 LEU A N 1
ATOM 1136 C CA . LEU A 1 147 ? -0.511 -30.639 -32.013 1.00 88.38 147 LEU A CA 1
ATOM 1137 C C . LEU A 1 147 ? -1.679 -30.714 -33.005 1.00 88.38 147 LEU A C 1
ATOM 1139 O O . LEU A 1 147 ? -2.416 -31.695 -32.990 1.00 88.38 147 LEU A O 1
ATOM 1143 N N . ALA A 1 148 ? -1.848 -29.702 -33.858 1.00 85.00 148 ALA A N 1
ATOM 1144 C CA . ALA A 1 148 ? -2.830 -29.724 -34.938 1.00 85.00 148 ALA A CA 1
ATOM 1145 C C . ALA A 1 148 ? -2.449 -30.751 -36.018 1.00 85.00 148 ALA A C 1
ATOM 1147 O O . ALA A 1 148 ? -3.313 -31.468 -36.520 1.00 85.00 148 ALA A O 1
ATOM 1148 N N . GLU A 1 149 ? -1.157 -30.867 -36.335 1.00 83.38 149 GLU A N 1
ATOM 1149 C CA . GLU A 1 149 ? -0.623 -31.913 -37.212 1.00 83.38 149 GLU A CA 1
ATOM 1150 C C . GLU A 1 149 ? -0.785 -33.316 -36.623 1.00 83.38 149 GLU A C 1
ATOM 1152 O O . GLU A 1 149 ? -0.958 -34.256 -37.386 1.00 83.38 149 GLU A O 1
ATOM 1157 N N . ASP A 1 150 ? -0.783 -33.477 -35.301 1.00 83.06 150 ASP A N 1
ATOM 1158 C CA . ASP A 1 150 ? -1.012 -34.770 -34.644 1.00 83.06 150 ASP A CA 1
ATOM 1159 C C . ASP A 1 150 ? -2.510 -35.065 -34.400 1.00 83.06 150 ASP A C 1
ATOM 1161 O O . ASP A 1 150 ? -2.876 -36.184 -34.039 1.00 83.06 150 ASP A O 1
ATOM 1165 N N . GLU A 1 151 ? -3.412 -34.099 -34.614 1.00 80.06 151 GLU A N 1
ATOM 1166 C CA . GLU A 1 151 ? -4.846 -34.230 -34.306 1.00 80.06 151 GLU A CA 1
ATOM 1167 C C . GLU A 1 151 ? -5.534 -35.335 -35.130 1.00 80.06 151 GLU A C 1
ATOM 1169 O O . GLU A 1 151 ? -6.422 -36.029 -34.625 1.00 80.06 151 GLU A O 1
ATOM 1174 N N . TRP A 1 152 ? -5.110 -35.554 -36.382 1.00 75.56 152 TRP A N 1
ATOM 1175 C CA . TRP A 1 152 ? -5.675 -36.614 -37.231 1.00 75.56 152 TRP A CA 1
ATOM 1176 C C . TRP A 1 152 ? -5.422 -38.016 -36.658 1.00 75.56 152 TRP A C 1
ATOM 1178 O O . TRP A 1 152 ? -6.293 -38.875 -36.779 1.00 75.56 152 TRP A O 1
ATOM 1188 N N . ILE A 1 153 ? -4.299 -38.225 -35.954 1.00 74.69 153 ILE A N 1
ATOM 1189 C CA . ILE A 1 153 ? -3.958 -39.506 -35.310 1.00 74.69 153 ILE A CA 1
ATOM 1190 C C . ILE A 1 153 ? -5.027 -39.878 -34.276 1.00 74.69 153 ILE A C 1
ATOM 1192 O O . ILE A 1 153 ? -5.391 -41.044 -34.124 1.00 74.69 153 ILE A O 1
ATOM 1196 N N . PHE A 1 154 ? -5.558 -38.879 -33.570 1.00 71.56 154 PHE A N 1
ATOM 1197 C CA . PHE A 1 154 ? -6.583 -39.082 -32.551 1.00 71.56 154 PHE A CA 1
ATOM 1198 C C . PHE A 1 154 ? -8.003 -39.108 -33.128 1.00 71.56 154 PHE A C 1
ATOM 1200 O O . PHE A 1 154 ? -8.883 -39.723 -32.524 1.00 71.56 154 PHE A O 1
ATOM 1207 N N . ARG A 1 155 ? -8.237 -38.480 -34.289 1.00 70.75 155 ARG A N 1
ATOM 1208 C CA . ARG A 1 155 ? -9.543 -38.479 -34.966 1.00 70.75 155 ARG A CA 1
ATOM 1209 C C . ARG A 1 155 ? -9.854 -39.832 -35.613 1.00 70.75 155 ARG A C 1
ATOM 1211 O O . ARG A 1 155 ? -10.936 -40.365 -35.383 1.00 70.75 155 ARG A O 1
ATOM 1218 N N . ASP A 1 156 ? -8.883 -40.443 -36.291 1.00 65.44 156 ASP A N 1
ATOM 1219 C CA . ASP A 1 156 ? -9.041 -41.781 -36.887 1.00 65.44 156 ASP A CA 1
ATOM 1220 C C . ASP A 1 156 ? -9.271 -42.870 -35.821 1.00 65.44 156 ASP A C 1
ATOM 1222 O O . ASP A 1 156 ? -10.015 -43.827 -36.041 1.00 65.44 156 ASP A O 1
ATOM 1226 N N . ALA A 1 157 ? -8.692 -42.709 -34.626 1.00 63.88 157 ALA A N 1
ATOM 1227 C CA . ALA A 1 157 ? -8.911 -43.619 -33.500 1.00 63.88 157 ALA A CA 1
ATOM 1228 C C . ALA A 1 157 ? -10.330 -43.528 -32.897 1.00 63.88 157 ALA A C 1
ATOM 1230 O O . ALA A 1 157 ? -10.778 -44.479 -32.258 1.00 63.88 157 ALA A O 1
ATOM 1231 N N . ALA A 1 158 ? -11.034 -42.406 -33.083 1.00 61.12 158 ALA A N 1
ATOM 1232 C CA . ALA A 1 158 ? -12.382 -42.184 -32.558 1.00 61.12 158 ALA A CA 1
ATOM 1233 C C . ALA A 1 158 ? -13.495 -42.611 -33.533 1.00 61.12 158 ALA A C 1
ATOM 1235 O O . ALA A 1 158 ? -14.585 -42.964 -33.087 1.00 61.12 158 ALA A O 1
ATOM 1236 N N . GLU A 1 159 ? -13.233 -42.604 -34.844 1.00 63.66 159 GLU A N 1
ATOM 1237 C CA . GLU A 1 159 ? -14.212 -42.977 -35.883 1.00 63.66 159 GLU A CA 1
ATOM 1238 C C . GLU A 1 159 ? -14.189 -44.480 -36.242 1.00 63.66 159 GLU A C 1
ATOM 1240 O O . GLU A 1 159 ? -15.066 -44.960 -36.957 1.00 63.66 159 GLU A O 1
ATOM 1245 N N . GLY A 1 160 ? -13.213 -45.239 -35.727 1.00 60.69 160 GLY A N 1
ATOM 1246 C CA . GLY A 1 160 ? -13.032 -46.674 -35.982 1.00 60.69 160 GLY A CA 1
ATOM 1247 C C . GLY A 1 160 ? -13.590 -47.652 -34.931 1.00 60.69 160 GLY A C 1
ATOM 1248 O O . GLY A 1 160 ? -13.180 -48.815 -34.960 1.00 60.69 160 GLY A O 1
ATOM 1249 N N . SER A 1 161 ? -14.470 -47.228 -34.009 1.00 49.53 161 SER A N 1
ATOM 1250 C CA . SER A 1 161 ? -15.103 -48.108 -33.000 1.00 49.53 161 SER A CA 1
ATOM 1251 C C . SER A 1 161 ? -16.603 -48.300 -33.180 1.00 49.53 161 SER A C 1
ATOM 1253 O O . SER A 1 161 ? -17.288 -47.369 -33.648 1.00 49.53 161 SER A O 1
#

Organism: NCBI:txid578093

Sequence (161 aa):
MASATAGNGSARRGAYAPARKAGIMNAPAVASDGAATVILTNEDEDDQLVSRDERGRYRIEVPAVSVMPPVTVERELEDERQRERRLLQTYRRHLDDTTHALHASHRASRGPASSPRAEHARRRLVMQVEALRESLRARLEATVETLAEDEWIFRDAAEGS

Foldseek 3Di:
DDDDDDDDDDDDDDDDDDDDPPDPDDDPPPPPPDPDPDDDDDDDPPPCQWDADPVGDIDGDDPPPPCPPPPVVVVVVVVVVVVVVVVVVVVVVVVVVVVVVVVVVVVVVCPDPPDPVRVVVVVVVVVVVVVVVVVVVVVVVVVVVVVVVCVVVVVVVVVPD